Protein AF-A0A8S9GW72-F1 (afdb_monomer)

Structure (mmCIF, N/CA/C/O backbone):
data_AF-A0A8S9GW72-F1
#
_entry.id   AF-A0A8S9GW72-F1
#
loop_
_atom_site.group_PDB
_atom_site.id
_atom_site.type_symbol
_atom_site.label_atom_id
_atom_site.label_alt_id
_atom_site.label_comp_id
_atom_site.label_asym_id
_atom_site.label_entity_id
_atom_site.label_seq_id
_atom_site.pdbx_PDB_ins_code
_atom_site.Cartn_x
_atom_site.Cartn_y
_atom_site.Cartn_z
_atom_site.occupancy
_atom_site.B_iso_or_equiv
_atom_site.auth_seq_id
_atom_site.auth_comp_id
_atom_site.auth_asym_id
_atom_site.auth_atom_id
_atom_site.pdbx_PDB_model_num
ATOM 1 N N . MET A 1 1 ? 40.256 -15.752 -35.870 1.00 53.16 1 MET A N 1
ATOM 2 C CA . MET A 1 1 ? 39.295 -14.694 -36.255 1.00 53.16 1 M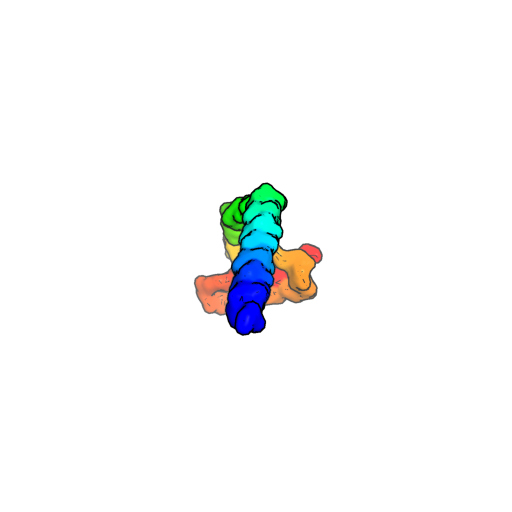ET A CA 1
ATOM 3 C C . MET A 1 1 ? 37.935 -14.797 -35.539 1.00 53.16 1 MET A C 1
ATOM 5 O O . MET A 1 1 ? 37.146 -13.884 -35.684 1.00 53.16 1 MET A O 1
ATOM 9 N N . PHE A 1 2 ? 37.683 -15.814 -34.696 1.00 49.34 2 PHE A N 1
ATOM 10 C CA . PHE A 1 2 ? 36.372 -16.067 -34.058 1.00 49.34 2 PHE A CA 1
ATOM 11 C C . PHE A 1 2 ? 36.083 -15.318 -32.742 1.00 49.34 2 PHE A C 1
ATOM 13 O O . PHE A 1 2 ? 34.949 -15.304 -32.287 1.00 49.34 2 PHE A O 1
ATOM 20 N N . PHE A 1 3 ? 37.089 -14.714 -32.101 1.00 49.38 3 PHE A N 1
ATOM 21 C CA . PHE A 1 3 ? 36.941 -14.119 -30.759 1.00 49.38 3 PHE A CA 1
ATOM 22 C C . PHE A 1 3 ? 36.433 -12.663 -30.773 1.00 49.38 3 PHE A C 1
ATOM 24 O O . PHE A 1 3 ? 36.048 -12.125 -29.739 1.00 49.38 3 PHE A O 1
ATOM 31 N N . ARG A 1 4 ? 36.478 -11.999 -31.938 1.00 55.50 4 ARG A N 1
ATOM 32 C CA . ARG A 1 4 ? 36.048 -10.599 -32.103 1.00 55.50 4 ARG A CA 1
ATOM 33 C C . ARG A 1 4 ? 34.532 -10.516 -32.300 1.00 55.50 4 ARG A C 1
ATOM 35 O O . ARG A 1 4 ? 33.873 -9.790 -31.571 1.00 55.50 4 ARG A O 1
ATOM 42 N N . GLU A 1 5 ? 33.988 -11.384 -33.154 1.00 54.91 5 GLU A N 1
ATOM 43 C CA . GLU A 1 5 ? 32.550 -11.457 -33.453 1.00 54.91 5 GLU A CA 1
ATOM 44 C C . GLU A 1 5 ? 31.677 -11.805 -32.234 1.00 54.91 5 GLU A C 1
ATOM 46 O O . GLU A 1 5 ? 30.516 -11.405 -32.166 1.00 54.91 5 GLU A O 1
ATOM 51 N N . THR A 1 6 ? 32.200 -12.556 -31.258 1.00 55.38 6 THR A N 1
ATOM 52 C CA . THR A 1 6 ? 31.483 -12.874 -30.010 1.00 55.38 6 THR A CA 1
ATOM 53 C C . THR A 1 6 ? 31.402 -11.686 -29.055 1.00 55.38 6 THR A C 1
ATOM 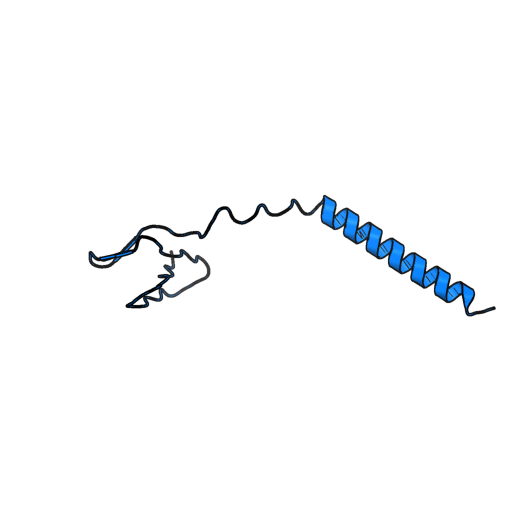55 O O . THR A 1 6 ? 30.388 -11.541 -28.377 1.00 55.38 6 THR A O 1
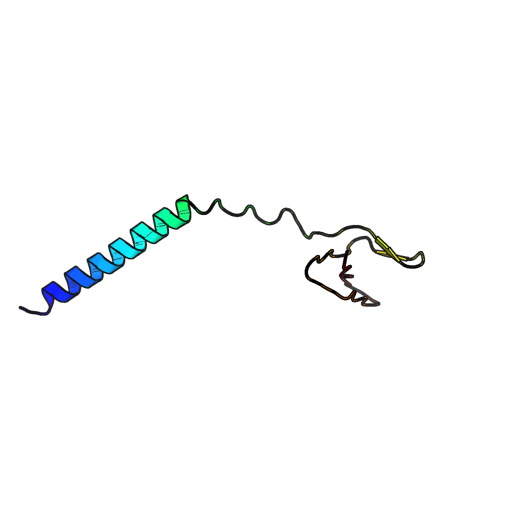ATOM 58 N N . ARG A 1 7 ? 32.423 -10.815 -29.022 1.00 57.81 7 ARG A N 1
ATOM 59 C CA . ARG A 1 7 ? 32.395 -9.569 -28.236 1.00 57.81 7 ARG A CA 1
ATOM 60 C C . ARG A 1 7 ? 31.393 -8.575 -28.805 1.00 57.81 7 ARG A C 1
ATOM 62 O O . ARG A 1 7 ? 30.603 -8.034 -28.041 1.00 57.81 7 ARG A O 1
ATOM 69 N N . ASP A 1 8 ? 31.387 -8.412 -30.127 1.00 60.28 8 ASP A N 1
ATOM 70 C CA . ASP A 1 8 ? 30.458 -7.509 -30.812 1.00 60.28 8 ASP A CA 1
ATOM 71 C C . ASP A 1 8 ? 28.997 -7.903 -30.506 1.00 60.28 8 ASP A C 1
ATOM 73 O O . ASP A 1 8 ? 28.187 -7.067 -30.110 1.00 60.28 8 ASP A O 1
ATOM 77 N N . LYS A 1 9 ? 28.686 -9.209 -30.528 1.00 72.81 9 LYS A N 1
ATOM 78 C CA . LYS A 1 9 ? 27.361 -9.735 -30.149 1.00 72.81 9 LYS A CA 1
ATOM 79 C C . LYS A 1 9 ? 27.020 -9.522 -28.673 1.00 72.81 9 LYS A C 1
ATOM 81 O O . LYS A 1 9 ? 25.870 -9.234 -28.355 1.00 72.81 9 LYS A O 1
ATOM 86 N N . GLU A 1 10 ? 27.980 -9.661 -27.760 1.00 79.25 10 GLU A N 1
ATOM 87 C CA . GLU A 1 10 ? 27.744 -9.423 -26.330 1.00 79.25 10 GLU A CA 1
ATOM 88 C C . GLU A 1 10 ? 27.470 -7.939 -26.039 1.00 79.25 10 GLU A C 1
ATOM 90 O O . GLU A 1 10 ? 26.548 -7.613 -25.285 1.00 79.25 10 GLU A O 1
ATOM 95 N N . GLU A 1 11 ? 28.239 -7.035 -26.650 1.00 81.25 11 GLU A N 1
ATOM 96 C CA . GLU A 1 11 ? 28.049 -5.588 -26.516 1.00 81.25 11 GLU A CA 1
ATOM 97 C C . GLU A 1 11 ? 26.715 -5.138 -27.129 1.00 81.25 11 GLU A C 1
ATOM 99 O O . GLU A 1 11 ? 26.007 -4.318 -26.536 1.00 81.25 11 GLU A O 1
ATOM 104 N N . ASP A 1 12 ? 26.307 -5.738 -28.249 1.00 85.12 12 ASP A N 1
ATOM 105 C CA . ASP A 1 12 ? 25.000 -5.514 -28.869 1.00 85.12 12 ASP A CA 1
ATOM 106 C C . ASP A 1 12 ? 23.839 -5.988 -27.987 1.00 85.12 12 ASP A C 1
ATOM 108 O O . ASP A 1 12 ? 22.865 -5.253 -27.796 1.00 85.12 12 ASP A O 1
ATOM 112 N N . ILE A 1 13 ? 23.948 -7.175 -27.382 1.00 87.31 13 ILE A N 1
ATOM 113 C CA . ILE A 1 13 ? 22.940 -7.698 -26.447 1.00 87.31 13 ILE A CA 1
ATOM 114 C C . ILE A 1 13 ? 22.839 -6.793 -25.214 1.00 87.31 13 ILE A C 1
ATOM 116 O O . ILE A 1 13 ? 21.733 -6.444 -24.792 1.00 87.31 13 ILE A O 1
ATOM 120 N N . LYS A 1 14 ? 23.976 -6.360 -24.656 1.00 88.06 14 LYS A N 1
ATOM 121 C CA . LYS A 1 14 ? 24.019 -5.419 -23.525 1.00 88.06 14 LYS A CA 1
ATOM 122 C C . LYS A 1 14 ? 23.366 -4.085 -23.878 1.00 88.06 14 LYS A C 1
ATOM 124 O O . LYS A 1 14 ? 22.576 -3.569 -23.085 1.00 88.06 14 LYS A O 1
ATOM 129 N N . ARG A 1 15 ? 23.644 -3.544 -25.069 1.00 89.94 15 ARG A N 1
ATOM 130 C CA . ARG A 1 15 ? 23.029 -2.300 -25.551 1.00 89.94 15 ARG A CA 1
ATOM 131 C C . ARG A 1 15 ? 21.519 -2.449 -25.695 1.00 89.94 15 ARG A C 1
ATOM 133 O O . ARG A 1 15 ? 20.780 -1.617 -25.173 1.00 89.94 15 ARG A O 1
ATOM 140 N N . MET A 1 16 ? 21.064 -3.541 -26.304 1.00 88.75 16 MET A N 1
ATOM 141 C CA . MET A 1 16 ? 19.643 -3.839 -26.471 1.00 88.75 16 MET A CA 1
ATOM 142 C C . MET A 1 16 ? 18.923 -3.947 -25.115 1.00 88.75 16 MET A C 1
ATOM 144 O O . MET A 1 16 ? 17.854 -3.365 -24.929 1.00 88.75 16 MET A O 1
ATOM 148 N N . PHE A 1 17 ? 19.536 -4.606 -24.127 1.00 88.94 17 PHE A N 1
ATOM 149 C CA . PHE A 1 17 ? 19.001 -4.674 -22.763 1.00 88.94 17 PHE A CA 1
ATOM 150 C C . PHE A 1 17 ? 18.943 -3.305 -22.073 1.00 88.94 17 PHE A C 1
ATOM 152 O O . PHE A 1 17 ? 17.935 -2.982 -21.439 1.00 88.94 17 PHE A O 1
ATOM 159 N N . CYS A 1 18 ? 19.987 -2.482 -22.198 1.00 86.19 18 CYS A N 1
ATOM 160 C CA . CYS A 1 18 ? 20.005 -1.126 -21.646 1.00 86.19 18 CYS A CA 1
ATOM 161 C C . CYS A 1 18 ? 18.920 -0.239 -22.268 1.00 86.19 18 CYS A C 1
ATOM 163 O O . CYS A 1 18 ? 18.197 0.439 -21.538 1.00 86.19 18 CYS A O 1
ATOM 165 N N . GLU A 1 19 ? 18.746 -0.281 -23.589 1.00 89.12 19 GLU A N 1
ATOM 166 C CA . GLU A 1 19 ? 17.712 0.488 -24.287 1.00 89.12 19 GLU A CA 1
ATOM 167 C C . GLU A 1 19 ? 16.299 0.085 -23.857 1.00 89.12 19 GLU A C 1
ATOM 169 O O . GLU A 1 19 ? 15.453 0.947 -23.589 1.00 89.12 19 GLU A O 1
ATOM 174 N N . VAL A 1 20 ? 16.038 -1.222 -23.752 1.00 86.00 20 VAL A N 1
ATOM 175 C CA . VAL A 1 20 ? 14.754 -1.741 -23.267 1.00 86.00 20 VAL A CA 1
ATOM 176 C C . VAL A 1 20 ? 14.523 -1.312 -21.819 1.00 86.00 20 VAL A C 1
ATOM 178 O O . VAL A 1 20 ? 13.453 -0.791 -21.507 1.00 86.00 20 VAL A O 1
ATOM 181 N N . ARG A 1 21 ? 15.522 -1.446 -20.939 1.00 84.56 21 ARG A N 1
ATOM 182 C CA . ARG A 1 21 ? 15.429 -1.033 -19.530 1.00 84.56 21 ARG A CA 1
ATOM 183 C C . ARG A 1 21 ? 15.138 0.459 -19.383 1.00 84.56 21 ARG A C 1
ATOM 185 O O . ARG A 1 21 ? 14.284 0.833 -18.582 1.00 84.56 21 ARG A O 1
ATOM 192 N N . GLU A 1 22 ? 15.801 1.309 -20.158 1.00 84.38 22 GLU A N 1
ATOM 193 C CA . GLU A 1 22 ? 15.582 2.758 -20.131 1.00 84.38 22 GLU A CA 1
ATOM 194 C C . GLU A 1 22 ? 14.195 3.134 -20.674 1.00 84.38 22 GLU A C 1
ATOM 196 O O . GLU A 1 22 ? 13.510 3.979 -20.095 1.00 84.38 22 GLU A O 1
ATOM 201 N N . LYS A 1 23 ? 13.710 2.455 -21.724 1.00 84.56 23 LYS A N 1
ATOM 202 C CA . LYS A 1 23 ? 12.316 2.596 -22.182 1.00 84.56 23 LYS A CA 1
ATOM 203 C C . LYS A 1 23 ? 11.314 2.164 -21.112 1.00 84.56 23 LYS A C 1
ATOM 205 O O . LYS A 1 23 ? 10.313 2.851 -20.923 1.00 84.56 23 LYS A O 1
ATOM 210 N N . MET A 1 24 ? 11.579 1.070 -20.399 1.00 79.75 24 MET A N 1
ATOM 211 C CA . MET A 1 24 ? 10.726 0.608 -19.301 1.00 79.75 24 MET A CA 1
ATOM 212 C C . MET A 1 24 ? 10.729 1.601 -18.136 1.00 79.75 24 MET A C 1
ATOM 214 O O . MET A 1 24 ? 9.659 1.952 -17.656 1.00 79.75 24 MET A O 1
ATOM 218 N N . ARG A 1 25 ? 11.886 2.146 -17.735 1.00 74.06 25 ARG A N 1
ATOM 219 C CA . ARG A 1 25 ? 11.976 3.182 -16.684 1.00 74.06 25 ARG A CA 1
ATOM 220 C C . ARG A 1 25 ? 11.210 4.455 -17.030 1.00 74.06 25 ARG A C 1
ATOM 222 O O . ARG A 1 25 ? 10.639 5.065 -16.139 1.00 74.06 25 ARG A O 1
ATOM 229 N N . LYS A 1 26 ? 11.183 4.849 -18.306 1.00 73.38 26 LYS A N 1
ATOM 230 C CA . LYS A 1 26 ? 10.404 6.009 -18.774 1.00 73.38 26 LYS A CA 1
ATOM 231 C C . LYS A 1 26 ? 8.895 5.746 -18.805 1.00 73.38 26 LYS A C 1
ATOM 233 O O . LYS A 1 26 ? 8.124 6.694 -18.729 1.00 73.38 26 LYS A O 1
ATOM 238 N N . ARG A 1 27 ? 8.475 4.483 -18.952 1.00 69.75 27 ARG A N 1
ATOM 239 C CA . ARG A 1 27 ? 7.058 4.072 -18.999 1.00 69.75 27 ARG A CA 1
ATOM 240 C C . ARG A 1 27 ? 6.493 3.678 -17.643 1.00 69.75 27 ARG A C 1
ATOM 242 O O . ARG A 1 27 ? 5.295 3.812 -17.428 1.00 69.75 27 ARG A O 1
ATOM 249 N N . VAL A 1 28 ? 7.337 3.202 -16.735 1.00 69.25 28 VAL A N 1
ATOM 250 C CA . VAL A 1 28 ? 6.980 3.054 -15.331 1.00 69.25 28 VAL A CA 1
ATOM 251 C C . VAL A 1 28 ? 6.898 4.465 -14.775 1.00 69.25 28 VAL A C 1
ATOM 253 O O . VAL A 1 28 ? 7.907 5.078 -14.439 1.00 69.25 28 VAL A O 1
ATOM 256 N N . THR A 1 29 ? 5.681 5.001 -14.695 1.00 63.66 29 THR A N 1
ATOM 257 C CA . THR A 1 29 ? 5.387 6.084 -13.760 1.00 63.66 29 THR A CA 1
ATOM 258 C C . THR A 1 29 ? 5.972 5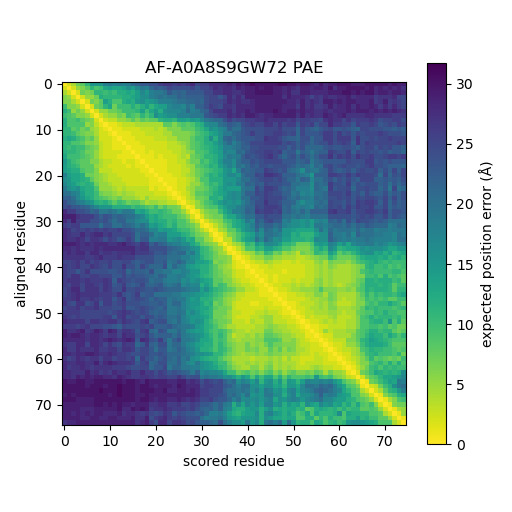.660 -12.425 1.00 63.66 29 THR A C 1
ATOM 260 O O . THR A 1 29 ? 5.544 4.639 -11.883 1.00 63.66 29 THR A O 1
ATOM 263 N N . LEU A 1 30 ? 6.993 6.383 -11.950 1.00 64.69 30 LEU A N 1
ATOM 264 C CA . LEU A 1 30 ? 7.540 6.212 -10.609 1.00 64.69 30 LEU A CA 1
ATOM 265 C C . LEU A 1 30 ? 6.341 6.133 -9.672 1.00 64.69 30 LEU A C 1
ATOM 267 O O . LEU A 1 30 ? 5.622 7.122 -9.516 1.00 64.69 30 LEU A O 1
ATOM 271 N N . LYS A 1 31 ? 6.077 4.936 -9.134 1.00 63.78 31 LYS A N 1
ATOM 272 C CA . LYS A 1 31 ? 5.054 4.753 -8.115 1.00 63.78 31 LYS A CA 1
ATOM 273 C C . LYS A 1 31 ? 5.466 5.733 -7.024 1.00 63.78 31 LYS A C 1
ATOM 275 O O . LYS A 1 31 ? 6.563 5.602 -6.476 1.00 63.78 31 LYS A O 1
ATOM 280 N N . LYS A 1 32 ? 4.680 6.797 -6.830 1.00 63.25 32 LYS A N 1
ATOM 281 C CA . LYS A 1 32 ? 4.919 7.733 -5.732 1.00 63.25 32 LYS A CA 1
ATOM 282 C C . LYS A 1 32 ? 5.047 6.866 -4.486 1.00 63.25 32 LYS A C 1
ATOM 284 O O . LYS A 1 32 ? 4.253 5.937 -4.342 1.00 63.25 32 LYS A O 1
ATOM 289 N N . SER A 1 33 ? 6.062 7.141 -3.663 1.00 65.56 33 SER A N 1
ATOM 290 C CA . SER A 1 33 ? 6.157 6.582 -2.312 1.00 65.56 33 SER A CA 1
ATOM 291 C C . SER A 1 33 ? 4.754 6.511 -1.736 1.00 65.56 33 SER A C 1
ATOM 293 O O . SER A 1 33 ? 4.036 7.515 -1.826 1.00 65.56 33 SER A O 1
ATOM 295 N N . ASP A 1 34 ? 4.361 5.347 -1.219 1.00 65.12 34 ASP A N 1
ATOM 296 C CA . ASP A 1 34 ? 3.038 5.192 -0.632 1.00 65.12 34 ASP A CA 1
ATOM 297 C C . ASP A 1 34 ? 2.816 6.357 0.349 1.00 65.12 34 ASP A C 1
ATOM 299 O O . ASP A 1 34 ? 3.719 6.671 1.134 1.00 65.12 34 ASP A O 1
ATOM 303 N N . PRO A 1 35 ? 1.683 7.079 0.252 1.00 62.09 35 PRO A N 1
ATOM 304 C CA . PRO A 1 35 ? 1.462 8.328 0.986 1.00 62.09 35 PRO A CA 1
ATOM 305 C C . PRO A 1 35 ? 1.449 8.154 2.515 1.00 62.09 35 PRO A C 1
ATOM 307 O O . PRO A 1 35 ? 1.386 9.140 3.244 1.00 62.09 35 PRO A O 1
ATOM 310 N N . GLY A 1 36 ? 1.537 6.919 3.004 1.00 66.44 36 GLY A N 1
ATOM 311 C CA . GLY A 1 36 ? 1.651 6.553 4.403 1.00 66.44 36 GLY A CA 1
ATOM 312 C C . GLY A 1 36 ? 1.245 5.097 4.605 1.00 66.44 36 GLY A C 1
ATOM 313 O O . GLY A 1 36 ? 0.954 4.370 3.654 1.00 66.44 36 GLY A O 1
ATOM 314 N N . GLN A 1 37 ? 1.195 4.678 5.866 1.00 67.31 37 GLN A N 1
ATOM 315 C CA . GLN A 1 37 ? 0.490 3.462 6.255 1.00 67.31 37 GLN A CA 1
ATOM 316 C C . GLN A 1 37 ? -1.017 3.706 6.070 1.00 67.31 37 GLN A C 1
ATOM 318 O O . GLN A 1 37 ? -1.529 4.713 6.559 1.00 67.31 37 GLN A O 1
ATOM 323 N N . PHE A 1 38 ? -1.728 2.810 5.374 1.00 70.44 38 PHE A N 1
ATOM 324 C CA . PHE A 1 38 ? -3.197 2.817 5.305 1.00 70.44 38 PHE A CA 1
ATOM 325 C C . PHE A 1 38 ? -3.760 2.399 6.666 1.00 70.44 38 PHE A C 1
ATOM 327 O O . PHE A 1 38 ? -4.161 1.255 6.873 1.00 70.44 38 PHE A O 1
ATOM 334 N N . ALA A 1 39 ? -3.693 3.327 7.615 1.00 76.50 39 ALA A N 1
ATOM 335 C CA . ALA A 1 39 ? -4.201 3.167 8.957 1.00 76.50 39 ALA A CA 1
ATOM 336 C C . ALA A 1 39 ? -5.483 3.989 9.104 1.00 76.50 39 ALA A C 1
ATOM 338 O O . ALA A 1 39 ? -5.459 5.204 8.901 1.00 76.50 39 ALA A O 1
ATOM 339 N N . ILE A 1 40 ? -6.587 3.337 9.455 1.00 81.88 40 ILE A N 1
ATOM 340 C CA . ILE A 1 40 ? -7.827 4.013 9.837 1.00 81.88 40 ILE A CA 1
ATOM 341 C C . ILE A 1 40 ? -8.057 3.851 11.343 1.00 81.88 40 ILE A C 1
ATOM 343 O O . ILE A 1 40 ? -7.658 2.831 11.917 1.00 81.88 40 ILE A O 1
ATOM 347 N N . PRO A 1 41 ? -8.691 4.826 12.010 1.00 83.12 41 PRO A N 1
ATOM 348 C CA . PRO A 1 41 ? -9.193 4.614 13.354 1.00 83.12 41 PRO A CA 1
ATOM 349 C C . PRO A 1 41 ? -10.383 3.649 13.306 1.00 83.12 41 PRO A C 1
ATOM 351 O O . PRO A 1 41 ? -11.246 3.753 12.433 1.00 83.12 41 PRO A O 1
ATOM 354 N N . CYS A 1 42 ? -10.448 2.714 14.249 1.00 83.94 42 CYS A N 1
ATOM 355 C CA . CYS A 1 42 ? -11.593 1.824 14.403 1.00 83.94 42 CYS A CA 1
ATOM 356 C C . CYS A 1 42 ? -11.953 1.657 15.883 1.00 83.94 42 CYS A C 1
ATOM 358 O O . CYS A 1 42 ? -11.085 1.752 16.751 1.00 83.94 42 CYS A O 1
ATOM 360 N N . THR A 1 43 ? -13.211 1.325 16.162 1.00 84.81 43 THR A N 1
ATOM 361 C CA . THR A 1 43 ? -13.673 1.022 17.519 1.00 84.81 43 THR A CA 1
ATOM 362 C C . THR A 1 43 ? -14.225 -0.395 17.566 1.00 84.81 43 THR A C 1
ATOM 364 O O . THR A 1 43 ? -15.204 -0.705 16.888 1.00 84.81 43 THR A O 1
ATOM 367 N N . VAL A 1 44 ? -13.634 -1.256 18.397 1.00 82.81 44 VAL A N 1
ATOM 368 C CA . VAL A 1 44 ? -14.099 -2.636 18.609 1.00 82.81 44 VAL A CA 1
ATOM 369 C C . VAL A 1 44 ? -14.530 -2.788 20.060 1.00 82.81 44 VAL A C 1
ATOM 371 O O . VAL A 1 44 ? -13.727 -2.623 20.973 1.00 82.81 44 VAL A O 1
ATOM 374 N N . LYS A 1 45 ? -15.813 -3.100 20.289 1.00 82.94 45 LYS A N 1
ATOM 375 C CA . LYS A 1 45 ? -16.399 -3.275 21.636 1.00 82.94 45 LYS A CA 1
ATOM 376 C C . LYS A 1 45 ? -16.124 -2.102 22.600 1.00 82.94 45 LYS A C 1
ATOM 378 O O . LYS A 1 45 ? -15.959 -2.310 23.796 1.00 82.94 45 LYS A O 1
ATOM 383 N N . GLY A 1 46 ? -16.077 -0.874 22.079 1.00 82.19 46 GLY A N 1
ATOM 384 C CA . GLY A 1 46 ? -15.826 0.339 22.869 1.00 82.19 46 GLY A CA 1
ATOM 385 C C . GLY A 1 46 ? -14.349 0.651 23.132 1.00 82.19 46 GLY A C 1
ATOM 386 O O . GLY A 1 46 ? -14.065 1.654 23.776 1.00 82.19 46 GLY A O 1
ATOM 387 N N . ILE A 1 47 ? -13.419 -0.162 22.620 1.00 82.88 47 ILE A N 1
ATOM 388 C CA . ILE A 1 47 ? -11.979 0.120 22.640 1.00 82.88 47 ILE A CA 1
ATOM 389 C C . ILE A 1 47 ? -11.601 0.782 21.315 1.00 82.88 47 ILE A C 1
ATOM 391 O O . ILE A 1 47 ? -11.903 0.242 20.247 1.00 82.88 47 ILE A O 1
ATOM 395 N N . GLU A 1 48 ? -10.964 1.949 21.386 1.00 83.56 48 GLU A N 1
ATOM 396 C CA . GLU A 1 48 ? -10.511 2.706 20.220 1.00 83.56 48 GLU A CA 1
ATOM 397 C C . GLU A 1 48 ? -9.103 2.267 19.798 1.00 83.56 48 GLU A C 1
ATOM 399 O O . GLU A 1 48 ? -8.175 2.207 20.605 1.00 83.56 48 GLU A O 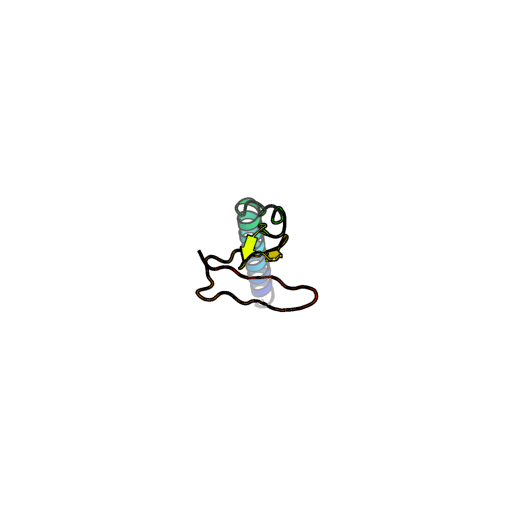1
ATOM 404 N N . PHE A 1 49 ? -8.947 1.973 18.511 1.00 82.19 49 PHE A N 1
ATOM 405 C CA . PHE A 1 49 ? -7.684 1.628 17.877 1.00 82.19 49 PHE A CA 1
ATOM 406 C C . PHE A 1 49 ? -7.376 2.694 16.820 1.00 82.19 49 PHE A C 1
ATOM 408 O O . PHE A 1 49 ? -7.951 2.654 15.733 1.00 82.19 49 PHE A O 1
ATOM 415 N N . PRO A 1 50 ? -6.482 3.656 17.102 1.00 79.00 50 PRO A N 1
ATOM 416 C CA . PRO A 1 50 ? -6.235 4.789 16.207 1.00 79.00 50 PRO A CA 1
ATOM 417 C C . PRO A 1 50 ? -5.476 4.408 14.926 1.00 79.00 50 PRO A C 1
ATOM 419 O O . PRO A 1 50 ? -5.541 5.129 13.933 1.00 79.00 50 PRO A O 1
ATOM 422 N N . HIS A 1 51 ? -4.759 3.279 14.936 1.00 79.25 51 HIS A N 1
ATOM 423 C CA . HIS A 1 51 ? -3.912 2.833 13.830 1.00 79.25 51 HIS A CA 1
ATOM 424 C C . HIS A 1 51 ? -4.226 1.390 13.417 1.00 79.25 51 HIS A C 1
ATOM 426 O O . HIS A 1 51 ? -3.453 0.472 13.698 1.00 79.25 51 HIS A O 1
ATOM 432 N N . THR A 1 52 ? -5.360 1.179 12.748 1.00 80.31 52 THR A N 1
ATOM 433 C CA . THR A 1 52 ? -5.738 -0.148 12.231 1.00 80.31 52 THR A CA 1
ATOM 434 C C . THR A 1 52 ? -5.485 -0.263 10.744 1.00 80.31 52 THR A C 1
ATOM 436 O O . THR A 1 52 ? -5.836 0.628 9.979 1.00 80.31 52 THR A O 1
ATOM 439 N N . LEU A 1 53 ? -4.833 -1.347 10.340 1.00 84.56 53 LEU A N 1
ATOM 440 C CA . LEU A 1 53 ? -4.530 -1.625 8.947 1.00 84.56 53 LEU A CA 1
ATOM 441 C C . LEU A 1 53 ? -5.783 -2.212 8.284 1.00 84.56 53 LEU A C 1
ATOM 443 O O . LEU A 1 53 ? -6.337 -3.197 8.761 1.00 84.56 53 LEU A O 1
ATOM 447 N N . CYS A 1 54 ? -6.224 -1.658 7.163 1.00 75.38 54 CYS A N 1
ATOM 448 C CA . CYS A 1 54 ? -7.258 -2.307 6.356 1.00 75.38 54 CYS A CA 1
ATOM 449 C C . CYS A 1 54 ? -6.606 -3.097 5.229 1.00 75.38 54 CYS A C 1
ATOM 451 O O . CYS A 1 54 ? -5.932 -2.515 4.380 1.00 75.38 54 CYS A O 1
ATOM 453 N N . ASP A 1 55 ? -6.820 -4.412 5.223 1.00 79.12 55 ASP A N 1
ATOM 454 C CA . ASP A 1 55 ? -6.324 -5.304 4.178 1.00 79.12 55 ASP A CA 1
ATOM 455 C C . ASP A 1 55 ? -7.503 -5.987 3.482 1.00 79.12 55 ASP A C 1
ATOM 457 O O . ASP A 1 55 ? -8.136 -6.890 4.026 1.00 79.12 55 ASP A O 1
ATOM 461 N N . THR A 1 56 ? -7.797 -5.550 2.257 1.00 76.94 56 THR A N 1
ATOM 462 C CA . THR A 1 56 ? -8.852 -6.128 1.408 1.00 76.94 56 THR A CA 1
ATOM 463 C C . THR A 1 56 ? -8.499 -7.536 0.912 1.00 76.94 56 THR A C 1
ATOM 465 O O . THR A 1 56 ? -9.371 -8.253 0.432 1.00 76.94 56 THR A O 1
ATOM 468 N N . GLY A 1 57 ? -7.229 -7.947 1.002 1.00 82.94 57 GLY A N 1
ATOM 469 C CA . GLY A 1 57 ? -6.778 -9.300 0.675 1.00 82.94 57 GLY A CA 1
ATOM 470 C C . GLY A 1 57 ? -6.871 -10.284 1.843 1.00 82.94 57 GLY A C 1
ATOM 471 O O . GLY A 1 57 ? -6.772 -11.493 1.626 1.00 82.94 57 GLY A O 1
ATOM 472 N N . ALA A 1 58 ? -7.069 -9.799 3.070 1.00 82.38 58 ALA A N 1
ATOM 473 C CA . ALA A 1 58 ? -7.261 -10.653 4.231 1.00 82.38 58 ALA A CA 1
ATOM 474 C C . ALA A 1 58 ? -8.720 -11.116 4.310 1.00 82.38 58 ALA A C 1
ATOM 476 O O . ALA A 1 58 ? -9.638 -10.333 4.083 1.00 82.38 58 ALA A O 1
ATOM 477 N N . SER A 1 59 ? -8.950 -12.367 4.712 1.00 82.25 59 SER A N 1
ATOM 478 C CA . SER A 1 59 ? -10.290 -12.900 5.018 1.00 82.25 59 SER A CA 1
ATOM 479 C C . SER A 1 59 ? -10.574 -13.000 6.523 1.00 82.25 59 SER A C 1
ATOM 481 O O . SER A 1 59 ? -11.637 -13.471 6.921 1.00 82.25 59 SER A O 1
ATOM 483 N N . VAL A 1 60 ? -9.594 -12.651 7.362 1.00 76.38 60 VAL A N 1
ATOM 484 C CA . VAL A 1 60 ?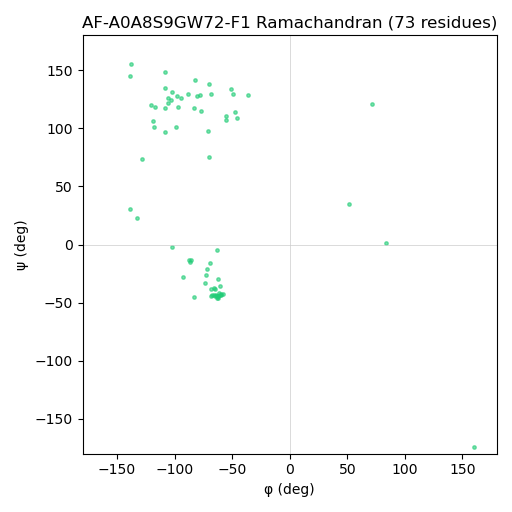 -9.647 -12.771 8.822 1.00 76.38 60 VAL A CA 1
ATOM 485 C C . VAL A 1 60 ? -9.043 -11.538 9.484 1.00 76.38 60 VAL A C 1
ATOM 487 O O . VAL A 1 60 ? -8.045 -10.993 9.008 1.00 76.38 60 VAL A O 1
ATOM 490 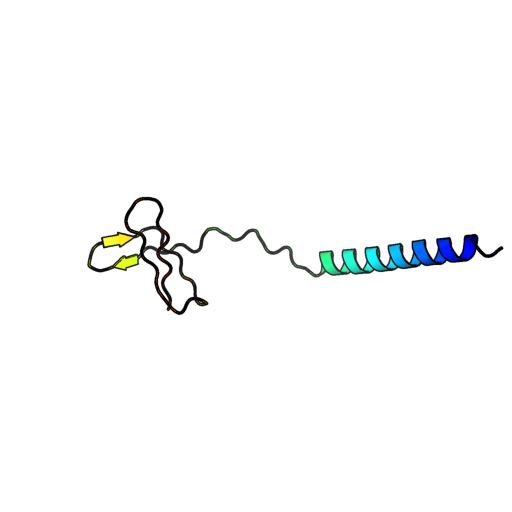N N . SER A 1 61 ? -9.611 -11.152 10.627 1.00 78.38 61 SER A N 1
ATOM 491 C CA . SER A 1 61 ? -9.119 -10.027 11.423 1.00 78.38 61 SER A CA 1
ATOM 492 C C . SER A 1 61 ? -8.239 -10.501 12.579 1.00 78.38 61 SER A C 1
ATOM 494 O O . SER A 1 61 ? -8.656 -11.349 13.368 1.00 78.38 61 SER A O 1
ATOM 496 N N . ILE A 1 62 ? -7.028 -9.947 12.699 1.00 80.19 62 ILE A N 1
ATOM 497 C CA . ILE A 1 62 ? -6.052 -10.327 13.733 1.00 80.19 62 ILE A CA 1
ATOM 498 C C . ILE A 1 62 ? -5.939 -9.193 14.753 1.00 80.19 62 ILE A C 1
ATOM 500 O O . ILE A 1 62 ? -5.510 -8.099 14.408 1.00 80.19 62 ILE A O 1
ATOM 504 N N . LEU A 1 63 ? -6.299 -9.463 16.012 1.00 74.81 63 LEU A N 1
ATOM 505 C CA . LEU A 1 63 ? -6.119 -8.555 17.150 1.00 74.81 63 LEU A CA 1
ATOM 506 C C . LEU A 1 63 ? -4.924 -9.022 17.977 1.00 74.81 63 LEU A C 1
ATOM 508 O O . LEU A 1 63 ? -4.910 -10.152 18.463 1.00 74.81 63 LEU A O 1
ATOM 512 N N . LEU A 1 64 ? -3.950 -8.146 18.184 1.00 67.31 64 LEU A N 1
ATOM 513 C CA . LEU A 1 64 ? -2.874 -8.377 19.138 1.00 67.31 64 LEU A CA 1
ATOM 514 C C . LEU A 1 64 ? -3.104 -7.425 20.339 1.00 67.31 64 LEU A C 1
ATOM 516 O O . LEU A 1 64 ? -3.453 -6.259 20.160 1.00 67.31 64 LEU A O 1
ATOM 520 N N . TRP A 1 65 ? -2.971 -7.924 21.568 1.00 57.22 65 TRP A N 1
ATOM 521 C CA . TRP A 1 65 ? -3.320 -7.230 22.821 1.00 57.22 65 TRP A CA 1
ATOM 522 C C . TRP A 1 65 ?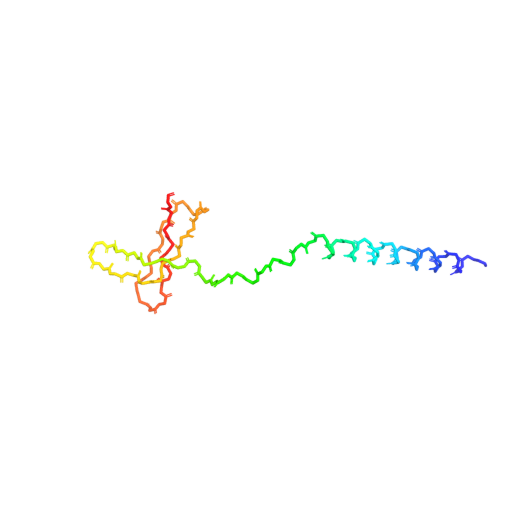 -2.013 -6.849 23.565 1.00 57.22 65 TRP A C 1
ATOM 524 O O . TRP A 1 65 ? -1.429 -7.722 24.194 1.00 57.22 65 TRP A O 1
ATOM 534 N N . GLU A 1 66 ? -1.526 -5.596 23.412 1.00 52.19 66 GLU A N 1
ATOM 535 C CA . GLU A 1 66 ? -0.258 -4.941 23.904 1.00 52.19 66 GLU A CA 1
ATOM 536 C C . GLU A 1 66 ? 1.164 -5.277 23.322 1.00 52.19 66 GLU A C 1
ATOM 538 O O . GLU A 1 66 ? 1.614 -6.411 23.503 1.00 52.19 66 GLU A O 1
ATOM 543 N N . PRO A 1 67 ? 1.988 -4.344 22.744 1.00 43.34 67 PRO A N 1
ATOM 544 C CA . PRO A 1 67 ? 1.864 -2.877 22.658 1.00 43.34 67 PRO A CA 1
ATOM 545 C C . PRO A 1 67 ? 2.115 -2.231 21.257 1.00 43.34 67 PRO A C 1
ATOM 547 O O . PRO A 1 67 ? 2.479 -1.060 21.193 1.00 43.34 67 PRO A O 1
ATOM 550 N N . LYS A 1 68 ? 1.983 -2.914 20.104 1.00 45.75 68 LYS A N 1
ATOM 551 C CA . LYS A 1 68 ? 2.271 -2.287 18.770 1.00 45.75 68 LYS A CA 1
ATOM 552 C C . LYS A 1 68 ? 1.286 -2.632 17.653 1.00 45.75 68 LYS A C 1
ATOM 554 O O . LYS A 1 68 ? 1.650 -2.792 16.489 1.00 45.75 68 LYS A O 1
ATOM 559 N N . PHE A 1 69 ? 0.045 -2.866 18.021 1.00 46.41 69 PHE A N 1
ATOM 560 C CA . PHE A 1 69 ? -0.698 -3.913 17.358 1.00 46.41 69 PHE A CA 1
ATOM 561 C C . PHE A 1 69 ? -1.640 -3.439 16.266 1.00 46.41 69 PHE A C 1
ATOM 563 O O . PHE A 1 69 ? -2.745 -2.967 16.509 1.00 46.41 69 PHE A O 1
ATOM 570 N N . ALA A 1 70 ? -1.144 -3.622 15.042 1.00 49.09 70 ALA A N 1
ATOM 571 C CA . ALA A 1 70 ? -1.906 -3.577 13.814 1.00 49.09 70 ALA A CA 1
ATOM 572 C C . ALA A 1 70 ? -3.061 -4.577 13.904 1.00 49.09 70 ALA A C 1
ATOM 574 O O . ALA A 1 70 ? -2.862 -5.789 13.837 1.00 49.09 70 ALA A O 1
ATOM 575 N N . LEU A 1 71 ? -4.266 -4.043 14.055 1.00 54.41 71 LEU A N 1
ATOM 576 C CA . LEU A 1 71 ? -5.471 -4.770 13.721 1.00 54.41 71 LEU A CA 1
ATOM 577 C C . LEU A 1 71 ? -5.602 -4.742 12.202 1.00 54.41 71 LEU A C 1
ATOM 579 O O . LEU A 1 71 ? -5.741 -3.658 11.642 1.00 54.41 71 LEU A O 1
ATOM 583 N N . SER A 1 72 ? -5.518 -5.899 11.548 1.00 58.16 72 SER A N 1
ATOM 584 C CA . SER A 1 72 ? -5.956 -6.035 10.160 1.00 58.16 72 SER A CA 1
ATOM 585 C C . SER A 1 72 ? -7.466 -6.261 10.167 1.00 58.16 72 SER A C 1
ATOM 587 O O . SER A 1 72 ? -7.911 -7.237 10.763 1.00 58.16 72 SER A O 1
ATOM 589 N N . ILE A 1 73 ? -8.265 -5.371 9.576 1.00 56.62 73 ILE A N 1
ATOM 590 C CA . ILE A 1 73 ? -9.707 -5.610 9.376 1.00 56.62 73 ILE A CA 1
ATOM 591 C C . ILE A 1 73 ? -9.952 -5.924 7.901 1.00 56.62 73 ILE A C 1
ATOM 593 O O . ILE A 1 73 ? -9.579 -5.133 7.032 1.00 56.62 73 ILE A O 1
ATOM 597 N N . SER A 1 74 ? -10.599 -7.062 7.648 1.00 57.97 74 SER A N 1
ATOM 598 C CA . SER A 1 74 ? -11.210 -7.409 6.362 1.00 57.97 74 SER A CA 1
ATOM 599 C C . SER A 1 74 ? -12.546 -6.677 6.212 1.00 57.97 74 SER A C 1
ATOM 601 O O . SER A 1 74 ? -13.371 -6.743 7.126 1.00 57.97 74 SER A O 1
ATOM 603 N N . ILE A 1 75 ? -12.747 -5.977 5.091 1.00 53.59 75 ILE A N 1
ATOM 604 C CA . ILE A 1 75 ? -14.054 -5.409 4.698 1.00 53.59 75 ILE A CA 1
ATOM 605 C C . ILE A 1 75 ? -14.886 -6.498 4.026 1.00 53.59 75 ILE A C 1
ATOM 607 O O . ILE A 1 75 ? -14.304 -7.222 3.187 1.00 53.59 75 ILE A O 1
#

Mean predicted aligned error: 16.12 Å

Sequence (75 aa):
MFFRETRDKEEDIKRMFCEVREKMRKRVTLKKSDPGQFAIPCTVKGIEFPHTLCDTGASVSILLWEPKFALSISI

pLDDT: mean 71.88, std 13.02, range [43.34, 89.94]

Radius of gyration: 25.16 Å; Cα contacts (8 Å, |Δi|>4): 72; chains: 1; bounding box: 56×24×60 Å

Solvent-accessible surface area (backbone atoms only — not comparable to full-atom values): 4692 Å² total; per-residue (Å²): 131,73,74,58,64,55,50,56,52,52,56,50,54,51,49,52,52,50,53,51,50,52,53,47,58,74,67,49,69,76,75,70,74,73,95,61,80,68,51,43,68,46,71,60,96,86,46,77,39,72,56,21,33,66,36,83,87,42,93,62,65,49,81,58,88,86,91,80,55,56,28,35,44,45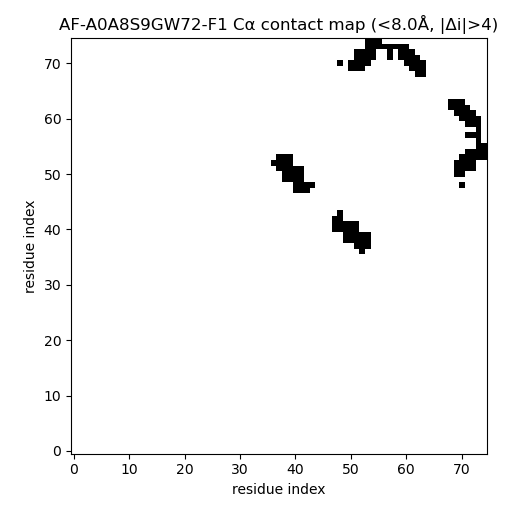,123

Secondary structure (DSSP, 8-state):
-HHHHHHHHHHHHHHHHHHHHHHHHHHS------SS--EEEEEETTEEEEEEEE-TT-SS-B---SSS---EE--

Foldseek 3Di:
DPPVVVVVVVVVVVVVVVVVVVVVVVVPPPPPDDPDQCFPWDADPNDIDRGEHEDCPDPDWDFDDDDPDHTHDHD

Organism: Brassica cretica (NCBI:txid69181)